Protein AF-A0A8H6ZIM1-F1 (afdb_monomer_lite)

Organism: NCBI:txid230812

Sequence (178 aa):
MMSHIFPVPPTYVTVGSGSRSRTVASHFDAAPKLFELVSERGFQILTGRGVSVSVASIGTGHPNVEFFVREVRECLSGDMLIVRLGFCGSLIDVPVGSVMVPKSSAATERNLDLTSPSTASAIPRVLAGHDTVIRAAAAHLVFASRTSQDFITPSEVAVLKEWTAKVCLSFGLSGTFP

Foldseek 3Di:
DPPPPDLLFQAEEEEAAPVLQVLLLVPADPPDDWDWDADPVGKIWIDRPPDSYIYINQHDDDVSVVCVCVVSVVVDDAEHEYEYEEADADPDPDDAQDKDKDPDDDDDDPPPPPDDPDDDDPDDDDDPDDHYYYHYIYIYGHQAYPVVRDGDDPVSVVVSSNVVSVVVSVVSVPPDDD

Structure (mmCIF, N/CA/C/O backbone):
data_AF-A0A8H6ZIM1-F1
#
_entry.id   AF-A0A8H6ZIM1-F1
#
loop_
_atom_site.group_PDB
_atom_site.id
_atom_site.type_symbol
_atom_site.label_atom_id
_atom_site.label_alt_id
_atom_site.label_comp_id
_atom_site.label_asym_id
_atom_site.label_entity_id
_atom_site.label_seq_id
_atom_site.pdbx_PDB_ins_code
_atom_site.Cartn_x
_atom_site.Cartn_y
_atom_site.Cartn_z
_atom_site.occupancy
_atom_site.B_iso_or_equiv
_atom_site.auth_seq_id
_atom_site.auth_comp_id
_atom_site.auth_asym_id
_atom_site.auth_atom_id
_atom_site.pdbx_PDB_model_num
ATOM 1 N N . MET A 1 1 ? -9.416 5.850 32.219 1.00 30.45 1 MET A N 1
ATOM 2 C CA . MET A 1 1 ? -10.634 6.428 31.606 1.00 30.45 1 MET A CA 1
ATOM 3 C C . MET A 1 1 ? -10.259 7.076 30.268 1.00 30.45 1 MET A C 1
ATOM 5 O O . MET A 1 1 ? -10.218 8.290 30.174 1.00 30.45 1 MET A O 1
ATOM 9 N N . MET A 1 2 ? -9.886 6.269 29.263 1.00 29.53 2 MET A N 1
ATOM 10 C CA . MET A 1 2 ? -9.364 6.722 27.952 1.00 29.53 2 MET A CA 1
ATOM 11 C C . MET A 1 2 ? -9.565 5.628 26.873 1.00 29.53 2 MET A C 1
ATOM 13 O O . MET A 1 2 ? -8.696 5.359 26.061 1.00 29.53 2 MET A O 1
ATOM 17 N N . SER A 1 3 ? -10.705 4.931 26.883 1.00 29.39 3 SER A N 1
ATOM 18 C CA . SER A 1 3 ? -10.971 3.762 26.020 1.00 29.39 3 SER A CA 1
ATOM 19 C C . SER A 1 3 ? -11.778 4.072 24.746 1.00 29.39 3 SER A C 1
ATOM 21 O O . SER A 1 3 ? -12.371 3.171 24.165 1.00 29.39 3 SER A O 1
ATOM 23 N N . HIS A 1 4 ? -11.826 5.333 24.298 1.00 35.47 4 HIS A N 1
ATOM 24 C CA . HIS A 1 4 ? -12.602 5.745 23.112 1.00 35.47 4 HIS A CA 1
ATOM 25 C C . HIS A 1 4 ? -11.819 6.631 22.130 1.00 35.47 4 HIS A C 1
ATOM 27 O O . HIS A 1 4 ? -12.406 7.427 21.397 1.00 35.47 4 HIS A O 1
ATOM 33 N N . ILE A 1 5 ? -10.491 6.505 22.089 1.00 45.25 5 ILE A N 1
ATOM 34 C CA . ILE A 1 5 ? -9.676 7.193 21.082 1.00 45.25 5 ILE A CA 1
ATOM 35 C C . ILE A 1 5 ? -9.729 6.362 19.798 1.00 45.25 5 ILE A C 1
ATOM 37 O O . ILE A 1 5 ? -8.910 5.482 19.589 1.00 45.25 5 ILE A O 1
ATOM 41 N N . PHE A 1 6 ? -10.728 6.672 18.967 1.00 50.53 6 PHE A N 1
ATOM 42 C CA . PHE A 1 6 ? -10.913 6.214 17.585 1.00 50.53 6 PHE A CA 1
ATOM 43 C C . PHE A 1 6 ? -11.128 4.703 17.361 1.00 50.53 6 PHE A C 1
ATOM 45 O O . PHE A 1 6 ? -10.409 3.866 17.895 1.00 50.53 6 PHE A O 1
ATOM 52 N N . PRO A 1 7 ? -12.056 4.307 16.470 1.00 56.88 7 PRO A N 1
ATOM 53 C CA . PRO A 1 7 ? -12.028 2.969 15.898 1.00 56.88 7 PRO A CA 1
ATOM 54 C C . PRO A 1 7 ? -10.843 2.897 14.927 1.00 56.88 7 PRO A C 1
ATOM 56 O O . PRO A 1 7 ? -10.956 3.242 13.753 1.00 56.88 7 PRO A O 1
ATOM 59 N N . VAL A 1 8 ? -9.681 2.529 15.453 1.00 60.56 8 VAL A N 1
ATOM 60 C CA . VAL A 1 8 ? -8.452 2.273 14.706 1.00 60.56 8 VAL A CA 1
ATOM 61 C C . VAL A 1 8 ? -8.520 0.799 14.276 1.00 60.56 8 VAL A C 1
ATOM 63 O O . VAL A 1 8 ? -8.331 -0.074 15.122 1.00 60.56 8 VAL A O 1
ATOM 66 N N . PRO A 1 9 ? -8.894 0.463 13.025 1.00 70.19 9 PRO A N 1
ATOM 67 C CA . PRO A 1 9 ? -8.999 -0.936 12.630 1.00 70.19 9 PRO A CA 1
ATOM 68 C C . PRO A 1 9 ? -7.606 -1.581 12.600 1.00 70.19 9 PRO A C 1
ATOM 70 O O . PRO A 1 9 ? -6.621 -0.888 12.349 1.00 70.19 9 PRO A O 1
ATOM 73 N N . PRO A 1 10 ? -7.496 -2.902 12.810 1.00 79.44 10 PRO A N 1
ATOM 74 C CA . PRO A 1 10 ? -6.205 -3.589 12.807 1.00 79.44 10 PRO A CA 1
ATOM 75 C C . PRO A 1 10 ? -5.592 -3.726 11.403 1.00 79.44 10 PRO A C 1
ATOM 77 O O . PRO A 1 10 ? -4.412 -4.056 11.286 1.00 79.44 10 PRO A O 1
ATOM 80 N N . THR A 1 11 ? -6.365 -3.474 10.339 1.00 88.94 11 THR A N 1
ATOM 81 C CA . THR A 1 11 ? -5.953 -3.698 8.947 1.00 88.94 11 THR A CA 1
ATOM 82 C C . THR A 1 11 ? -5.692 -2.394 8.206 1.00 88.94 11 THR A C 1
ATOM 84 O O . THR A 1 11 ? -6.571 -1.540 8.074 1.00 88.94 11 THR A O 1
ATOM 87 N N . TYR A 1 12 ? -4.493 -2.286 7.639 1.00 90.50 12 TYR A N 1
ATOM 88 C CA . TYR A 1 12 ? -4.009 -1.112 6.931 1.00 90.50 12 TYR A CA 1
ATOM 89 C C . TYR A 1 12 ? -3.562 -1.429 5.520 1.00 90.50 12 TYR A C 1
ATOM 91 O O . TYR A 1 12 ? -2.716 -2.288 5.294 1.00 90.50 12 TYR A O 1
ATOM 99 N N . VAL A 1 13 ? -4.027 -0.625 4.576 1.00 92.00 13 VAL A N 1
ATOM 100 C CA . VAL A 1 13 ? -3.466 -0.526 3.234 1.00 92.00 13 VAL A CA 1
ATOM 101 C C . VAL A 1 13 ? -2.554 0.698 3.195 1.00 92.00 13 VAL A C 1
ATOM 103 O O . VAL A 1 13 ? -3.020 1.822 3.332 1.00 92.00 13 VAL A O 1
ATOM 106 N N . THR A 1 14 ? -1.245 0.525 3.018 1.00 93.88 14 THR A N 1
ATOM 107 C CA . THR A 1 14 ? -0.297 1.652 2.995 1.00 93.88 14 THR A CA 1
ATOM 108 C C . THR A 1 14 ? 0.080 2.050 1.572 1.00 93.88 14 THR A C 1
ATOM 110 O O . THR A 1 14 ? 0.480 1.230 0.741 1.00 93.88 14 THR A O 1
ATOM 113 N N . VAL A 1 15 ? 0.001 3.344 1.278 1.00 94.00 15 VAL A N 1
ATOM 114 C CA . VAL A 1 15 ? 0.347 3.957 -0.010 1.00 94.00 15 VAL A CA 1
ATOM 115 C C . VAL A 1 15 ? 1.358 5.079 0.195 1.00 94.00 15 VAL A C 1
ATOM 117 O O . VAL A 1 15 ? 1.510 5.609 1.288 1.00 94.00 15 VAL A O 1
ATOM 120 N N . GLY A 1 16 ? 2.069 5.466 -0.862 1.00 91.75 16 GLY A N 1
ATOM 121 C CA . GLY A 1 16 ? 3.093 6.509 -0.735 1.00 91.75 16 GLY A CA 1
ATOM 122 C C . GLY A 1 16 ? 2.611 7.944 -0.970 1.00 91.75 16 GLY A C 1
ATOM 123 O O . GLY A 1 16 ? 3.435 8.842 -0.922 1.00 91.75 16 GLY A O 1
ATOM 124 N N . SER A 1 17 ? 1.342 8.188 -1.321 1.00 90.38 17 SER A N 1
ATOM 125 C CA . SER A 1 17 ? 0.845 9.555 -1.567 1.00 90.38 17 SER A CA 1
ATOM 126 C C . SER A 1 17 ? -0.633 9.725 -1.219 1.00 90.38 17 SER A C 1
ATOM 128 O O . SER A 1 17 ? -1.426 8.806 -1.430 1.00 90.38 17 SER A O 1
ATOM 130 N N . GLY A 1 18 ? -1.007 10.938 -0.795 1.00 90.00 18 GLY A N 1
ATOM 131 C CA . GLY A 1 18 ? -2.382 11.288 -0.416 1.00 90.00 18 GLY A CA 1
ATOM 132 C C . GLY A 1 18 ? -3.402 11.172 -1.559 1.00 90.00 18 GLY A C 1
ATOM 133 O O . GLY A 1 18 ? -4.566 10.843 -1.365 1.00 90.00 18 GLY A O 1
ATOM 134 N N . SER A 1 19 ? -2.976 11.392 -2.805 1.00 89.31 19 SER A N 1
ATOM 135 C CA . SER A 1 19 ? -3.833 11.163 -3.977 1.00 89.31 19 SER A CA 1
ATOM 136 C C . SER A 1 19 ? -4.186 9.684 -4.161 1.00 89.31 19 SER A C 1
ATOM 138 O O . SER A 1 19 ? -5.318 9.347 -4.508 1.00 89.31 19 SER A O 1
ATOM 140 N N . ARG A 1 20 ? -3.233 8.783 -3.881 1.00 87.94 20 ARG A N 1
ATOM 141 C CA . ARG A 1 20 ? -3.457 7.337 -3.959 1.00 87.94 20 ARG A CA 1
ATOM 142 C C . ARG A 1 20 ? -4.328 6.841 -2.819 1.00 87.94 20 ARG A C 1
ATOM 144 O O . ARG A 1 20 ? -5.174 5.995 -3.073 1.00 87.94 20 ARG A O 1
ATOM 151 N N . SER A 1 21 ? -4.162 7.362 -1.603 1.00 90.62 21 SER A N 1
ATOM 152 C CA . SER A 1 21 ? -5.023 6.968 -0.479 1.00 90.62 21 SER A CA 1
ATOM 153 C C . SER A 1 21 ? -6.468 7.344 -0.768 1.00 90.62 21 SER A C 1
ATOM 155 O O . SER A 1 21 ? -7.342 6.509 -0.582 1.00 90.62 21 SER A O 1
ATOM 157 N N . ARG A 1 22 ? -6.723 8.535 -1.328 1.00 90.62 22 ARG A N 1
ATOM 158 C CA . ARG A 1 22 ? -8.073 8.929 -1.767 1.00 90.62 22 ARG A CA 1
ATOM 159 C C . ARG A 1 22 ? -8.634 8.043 -2.881 1.00 90.62 22 ARG A C 1
ATOM 161 O O . ARG A 1 22 ? -9.808 7.711 -2.830 1.00 90.62 22 ARG A O 1
ATOM 168 N N . THR A 1 23 ? -7.805 7.634 -3.845 1.00 88.19 23 THR A N 1
ATOM 169 C CA . THR A 1 23 ? -8.226 6.710 -4.922 1.00 88.19 23 THR A CA 1
ATOM 170 C C . THR A 1 23 ? -8.596 5.332 -4.370 1.00 88.19 23 THR A C 1
ATOM 172 O O . THR A 1 23 ? -9.534 4.706 -4.833 1.00 88.19 23 THR A O 1
ATOM 175 N N . VAL A 1 24 ? -7.875 4.838 -3.362 1.00 87.25 24 VAL A N 1
ATOM 176 C CA . VAL A 1 24 ? -8.244 3.579 -2.696 1.00 87.25 24 VAL A CA 1
ATOM 177 C C . VAL A 1 24 ? -9.514 3.771 -1.864 1.00 87.25 24 VAL A C 1
ATOM 179 O O . VAL A 1 24 ? -10.411 2.942 -1.924 1.00 87.25 24 VAL A O 1
ATOM 182 N N . ALA A 1 25 ? -9.621 4.879 -1.128 1.00 88.25 25 ALA A N 1
ATOM 183 C CA . ALA A 1 25 ? 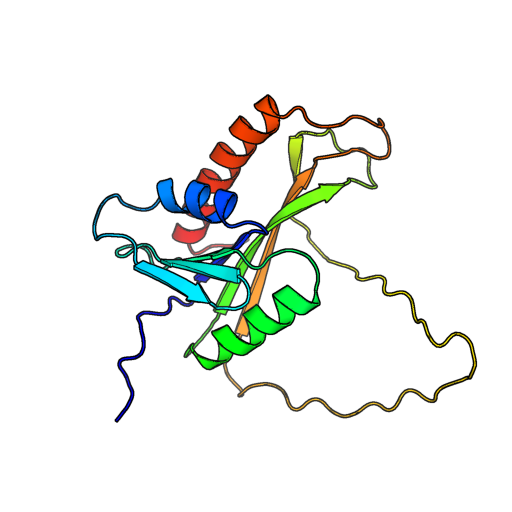-10.774 5.163 -0.279 1.00 88.25 25 ALA A CA 1
ATOM 184 C C . ALA A 1 25 ? -12.075 5.394 -1.066 1.00 88.25 25 ALA A C 1
ATOM 186 O O . ALA A 1 25 ? -13.144 5.180 -0.507 1.00 88.25 25 ALA A O 1
ATOM 187 N N . SER A 1 26 ? -12.020 5.785 -2.348 1.00 87.81 26 SER A N 1
AT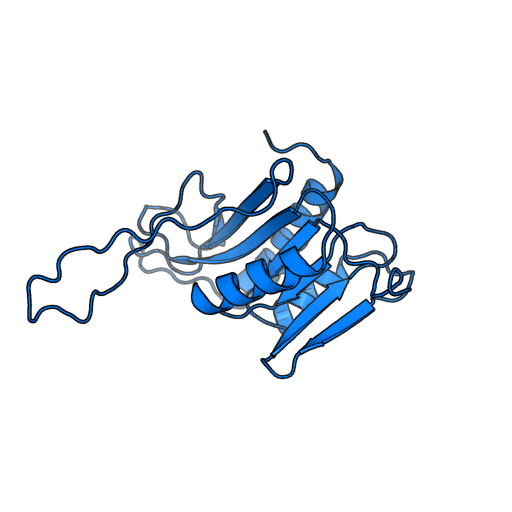OM 188 C CA . SER A 1 26 ? -13.223 5.885 -3.191 1.00 87.81 26 SER A CA 1
ATOM 189 C C . SER A 1 26 ? -13.874 4.532 -3.492 1.00 87.81 26 SER A C 1
ATOM 191 O O . SER A 1 26 ? -14.995 4.509 -3.986 1.00 87.81 26 SER A O 1
ATOM 193 N N . HIS A 1 27 ? -13.182 3.426 -3.200 1.00 85.50 27 HIS A N 1
ATOM 194 C CA . HIS A 1 27 ? -13.712 2.061 -3.294 1.00 85.50 27 HIS A CA 1
ATOM 195 C C . HIS A 1 27 ? -14.286 1.540 -1.974 1.00 85.50 27 HIS A C 1
ATOM 197 O O . HIS A 1 27 ? -14.759 0.408 -1.931 1.00 85.50 27 HIS A O 1
ATOM 203 N N . PHE A 1 28 ? -14.225 2.319 -0.891 1.00 85.56 28 PHE A N 1
ATOM 204 C CA . PHE A 1 28 ? -14.943 1.982 0.337 1.00 85.56 28 PHE A CA 1
ATOM 205 C C . PHE A 1 28 ? -16.447 2.213 0.161 1.00 85.56 28 PHE A C 1
ATOM 207 O O . PHE A 1 28 ? -16.874 2.951 -0.728 1.00 85.56 28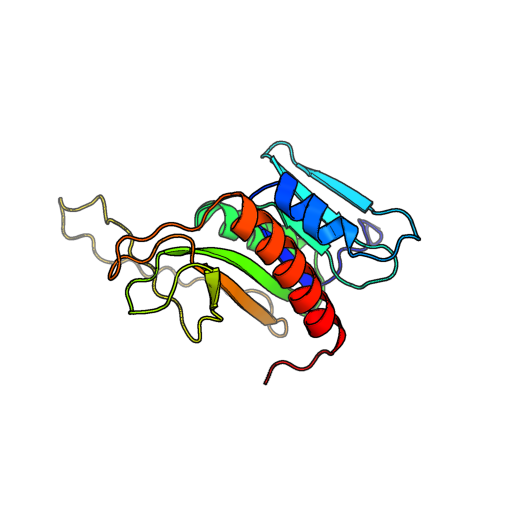 PHE A O 1
ATOM 214 N N . ASP A 1 29 ? -17.246 1.609 1.041 1.00 80.94 29 ASP A N 1
ATOM 215 C CA . ASP A 1 29 ? -18.692 1.812 1.055 1.00 80.94 29 ASP A CA 1
ATOM 216 C C . ASP A 1 29 ? -19.040 3.307 1.133 1.00 80.94 29 ASP A C 1
ATOM 218 O O . ASP A 1 29 ? -18.454 4.071 1.905 1.00 80.94 29 ASP A O 1
ATOM 222 N N . ALA A 1 30 ? -20.025 3.731 0.335 1.00 76.38 30 ALA A N 1
ATOM 223 C CA . ALA A 1 30 ? -20.436 5.134 0.244 1.00 76.38 30 ALA A CA 1
ATOM 224 C C . ALA A 1 30 ? -20.984 5.689 1.574 1.00 76.38 30 ALA A C 1
ATOM 226 O O . ALA A 1 30 ? -20.970 6.901 1.809 1.00 76.38 30 ALA A O 1
ATOM 227 N N . ALA A 1 31 ? -21.469 4.806 2.445 1.00 75.19 31 ALA A N 1
ATOM 228 C CA . ALA A 1 31 ? -21.925 5.130 3.781 1.00 75.19 31 ALA A CA 1
ATOM 229 C C . ALA A 1 31 ? -21.552 4.004 4.755 1.00 75.19 31 ALA A C 1
ATOM 231 O O . ALA A 1 31 ? -21.643 2.837 4.375 1.00 75.19 31 ALA A O 1
ATOM 232 N N . PRO A 1 32 ? -21.286 4.324 6.035 1.00 77.56 32 PRO A N 1
ATOM 233 C CA . PRO A 1 32 ? -21.162 5.664 6.624 1.00 77.56 32 PRO A CA 1
ATOM 234 C C . PRO A 1 32 ? -19.962 6.505 6.147 1.00 77.56 32 PRO A C 1
ATOM 236 O O . PRO A 1 32 ? -18.971 5.995 5.638 1.00 77.56 32 PRO A O 1
ATOM 239 N N . LYS A 1 33 ? -20.061 7.833 6.344 1.00 81.94 33 LYS A N 1
ATOM 240 C CA . LYS A 1 33 ? -19.052 8.818 5.910 1.00 81.94 33 LYS A CA 1
ATOM 241 C C . LYS A 1 33 ? -17.646 8.422 6.370 1.00 81.94 33 LYS A C 1
ATOM 243 O O . LYS A 1 33 ? -17.428 8.176 7.558 1.00 81.94 33 LYS A O 1
ATOM 248 N N . LEU A 1 34 ? -16.707 8.451 5.426 1.00 86.88 34 LEU A N 1
ATOM 249 C CA . LEU A 1 34 ? -15.283 8.219 5.643 1.00 86.88 34 LEU A CA 1
ATOM 250 C C . LEU A 1 34 ? -14.756 9.034 6.827 1.00 86.88 34 LEU A C 1
ATOM 252 O O . LEU A 1 34 ? -15.018 10.234 6.949 1.00 86.88 34 LEU A O 1
ATOM 256 N N . PHE A 1 35 ? -13.990 8.376 7.686 1.00 88.81 35 PHE A N 1
ATOM 257 C CA . PHE A 1 35 ? -13.231 9.048 8.722 1.00 88.81 35 PHE A CA 1
ATOM 258 C C . PHE A 1 35 ? -11.836 9.411 8.179 1.00 88.81 35 PHE A C 1
ATOM 260 O O . PHE A 1 35 ? -11.158 8.549 7.627 1.00 88.81 35 PHE A O 1
ATOM 267 N N . GLU A 1 36 ? -11.408 10.668 8.319 1.00 91.19 36 GLU A N 1
ATOM 268 C CA . GLU A 1 36 ? -10.117 11.169 7.825 1.00 91.19 36 GLU A CA 1
ATOM 269 C C . GLU A 1 36 ? -9.299 11.764 8.976 1.00 91.19 36 GLU A C 1
ATOM 271 O O . GLU A 1 36 ? -9.789 12.603 9.732 1.00 91.19 36 GLU A O 1
ATOM 276 N N . LEU A 1 37 ? -8.040 11.337 9.083 1.00 91.12 37 LEU A N 1
ATOM 277 C CA . LEU A 1 37 ? -7.036 11.876 9.995 1.00 91.12 37 LEU A CA 1
ATOM 278 C C . LEU A 1 37 ? -5.805 12.290 9.194 1.00 91.12 37 LEU A C 1
ATOM 280 O O . LEU A 1 37 ? -5.257 11.489 8.439 1.00 91.12 37 LEU A O 1
ATOM 284 N N . VAL A 1 38 ? -5.346 13.523 9.383 1.00 92.75 38 VAL A N 1
ATOM 285 C CA . VAL A 1 38 ? -4.124 14.045 8.762 1.00 92.75 38 VAL A CA 1
ATOM 286 C C . VAL A 1 38 ? -3.185 14.508 9.868 1.00 92.75 38 VAL A C 1
ATOM 288 O O . VAL A 1 38 ? -3.581 15.281 10.734 1.00 92.75 38 VAL A O 1
ATOM 291 N N . SER A 1 39 ? -1.949 14.016 9.848 1.00 91.00 39 SER A N 1
ATOM 292 C CA . SER A 1 39 ? -0.886 14.459 10.753 1.00 91.00 39 SER A CA 1
ATOM 293 C C . SER A 1 39 ? -0.173 15.696 10.205 1.00 91.00 39 SER A C 1
ATOM 295 O O . SER A 1 39 ? -0.101 15.891 8.990 1.00 91.00 39 SER A O 1
ATOM 297 N N . GLU A 1 40 ? 0.486 16.450 11.081 1.00 89.94 40 GLU A N 1
ATOM 298 C CA . GLU A 1 40 ? 1.361 17.567 10.692 1.00 89.94 40 GLU A CA 1
ATOM 299 C C . GLU A 1 40 ? 2.552 17.125 9.825 1.00 89.94 40 GLU A C 1
ATOM 301 O O . GLU A 1 40 ? 3.046 17.886 8.999 1.00 89.94 40 GLU A O 1
ATOM 306 N N . ARG A 1 41 ? 2.980 15.861 9.952 1.00 87.88 41 ARG A N 1
ATOM 307 C CA . ARG A 1 41 ? 4.069 15.266 9.157 1.00 87.88 41 ARG A CA 1
ATOM 308 C C . ARG A 1 41 ? 3.626 14.786 7.770 1.00 87.88 41 ARG A C 1
ATOM 310 O O . ARG A 1 41 ? 4.398 14.140 7.069 1.00 87.88 41 ARG A O 1
ATOM 317 N N . GLY A 1 42 ? 2.385 15.061 7.367 1.00 88.12 42 GLY A N 1
ATOM 318 C CA . GLY A 1 42 ? 1.864 14.703 6.046 1.00 88.12 42 GLY A CA 1
ATOM 319 C C . GLY A 1 42 ? 1.389 13.252 5.906 1.00 88.12 42 GLY A C 1
ATOM 320 O O . GLY A 1 42 ? 0.966 12.858 4.816 1.00 88.12 42 GLY A O 1
ATOM 321 N N . PHE A 1 43 ? 1.399 12.459 6.985 1.00 92.50 43 PHE A N 1
ATOM 322 C CA . PHE A 1 43 ? 0.670 11.188 7.021 1.00 92.50 43 PHE A CA 1
ATOM 323 C C . PHE A 1 43 ? -0.832 11.453 6.967 1.00 92.50 43 PHE A C 1
ATOM 325 O O . PHE A 1 43 ? -1.327 12.364 7.631 1.00 92.50 43 PHE A O 1
ATOM 332 N N . GLN A 1 44 ? -1.554 10.634 6.213 1.00 94.12 44 GLN A N 1
ATOM 333 C CA . GLN A 1 44 ? -3.009 10.700 6.115 1.00 94.12 44 GLN A CA 1
ATOM 334 C C . GLN A 1 44 ? -3.585 9.298 6.255 1.00 94.12 44 GLN A C 1
ATOM 336 O O . GLN A 1 44 ? -3.165 8.403 5.530 1.00 94.12 44 GLN A O 1
ATOM 341 N N . ILE A 1 45 ? -4.573 9.123 7.124 1.00 92.94 45 ILE A N 1
ATOM 342 C CA . ILE A 1 45 ? -5.309 7.876 7.314 1.00 92.94 45 ILE A CA 1
ATOM 343 C C . ILE A 1 45 ? -6.773 8.126 6.966 1.00 92.94 45 ILE A C 1
ATOM 345 O O . ILE A 1 45 ? -7.398 9.047 7.487 1.00 92.94 45 ILE A O 1
ATOM 349 N N . LEU A 1 46 ? -7.307 7.299 6.075 1.00 91.38 46 LEU A N 1
ATOM 350 C CA . LEU A 1 46 ? -8.706 7.289 5.678 1.00 91.38 46 LEU A CA 1
ATOM 351 C C . LEU A 1 46 ? -9.305 5.945 6.091 1.00 91.38 46 LEU A C 1
ATOM 353 O O . LEU A 1 46 ? -8.830 4.899 5.652 1.00 91.38 46 LEU A O 1
ATOM 357 N N . THR A 1 47 ? -10.338 5.961 6.922 1.00 88.31 47 THR A N 1
ATOM 358 C CA . THR A 1 47 ? -10.973 4.756 7.469 1.00 88.31 47 THR A CA 1
ATOM 359 C C . THR A 1 47 ? -12.406 4.664 6.975 1.00 88.31 47 THR A C 1
ATOM 361 O O . THR A 1 47 ? -13.218 5.556 7.249 1.00 88.31 47 THR A O 1
ATOM 364 N N . GLY A 1 48 ? -12.722 3.582 6.260 1.00 78.94 48 GLY A N 1
ATOM 365 C CA . GLY A 1 48 ? -14.096 3.258 5.891 1.00 78.94 48 GLY A CA 1
ATOM 366 C C . GLY A 1 48 ? -14.893 2.940 7.150 1.00 78.94 48 GLY A C 1
ATOM 367 O O . GLY A 1 48 ? -14.485 2.110 7.956 1.00 78.94 48 GLY A O 1
ATOM 368 N N . ARG A 1 49 ? -16.026 3.608 7.366 1.00 65.12 49 ARG A N 1
ATOM 369 C CA . ARG A 1 49 ? -16.935 3.215 8.444 1.00 65.12 49 ARG A CA 1
ATOM 370 C C . ARG A 1 49 ? -17.840 2.132 7.852 1.00 65.12 49 ARG A C 1
ATOM 372 O O . ARG A 1 49 ? -18.613 2.444 6.967 1.00 65.12 49 ARG A O 1
ATOM 379 N N . GLY A 1 50 ? -17.686 0.876 8.271 1.00 58.47 50 GLY A N 1
ATOM 380 C CA . GLY A 1 50 ? -18.388 -0.287 7.691 1.00 58.47 50 GLY A CA 1
ATOM 381 C C . GLY A 1 50 ? -17.445 -1.429 7.299 1.00 58.47 50 GLY A C 1
ATOM 382 O O . GLY A 1 50 ? -17.793 -2.595 7.451 1.00 58.47 50 GLY A O 1
ATOM 383 N N . VAL A 1 51 ? -16.206 -1.089 6.933 1.00 60.94 51 VAL A N 1
ATOM 384 C CA . VAL A 1 51 ? -15.124 -2.033 6.632 1.00 60.94 51 VAL A CA 1
ATOM 385 C C . VAL A 1 51 ? -14.024 -1.874 7.679 1.00 60.94 51 VAL A C 1
ATOM 387 O O . VAL A 1 51 ? -13.599 -0.760 7.971 1.00 60.94 51 VAL A O 1
ATOM 390 N N . SER A 1 52 ? -13.519 -2.974 8.239 1.00 75.69 52 SER A N 1
ATOM 391 C CA . SER A 1 52 ? -12.406 -2.973 9.206 1.00 75.69 52 SER A CA 1
ATOM 392 C C . SER A 1 52 ? -11.044 -2.697 8.545 1.00 75.69 52 SER A C 1
ATOM 394 O O . SER A 1 52 ? -10.063 -3.364 8.862 1.00 75.69 52 SER A O 1
ATOM 396 N N . VAL A 1 53 ? -10.979 -1.753 7.600 1.00 84.62 53 VAL A N 1
ATOM 397 C CA . VAL A 1 53 ? -9.780 -1.417 6.820 1.00 84.62 53 VAL A CA 1
ATOM 398 C C . VAL A 1 53 ? -9.591 0.098 6.763 1.00 84.62 53 VAL A C 1
ATOM 400 O O . VAL A 1 53 ? -10.513 0.856 6.454 1.00 84.62 53 VAL A O 1
ATOM 403 N N . SER A 1 54 ? -8.357 0.532 7.003 1.00 89.81 54 SER A N 1
ATOM 404 C CA . SER A 1 54 ? -7.899 1.902 6.775 1.00 89.81 54 SER A CA 1
ATOM 405 C C . SER A 1 54 ? -6.897 1.951 5.631 1.00 89.81 54 SER A C 1
ATOM 407 O O . SER A 1 54 ? -6.061 1.062 5.493 1.00 89.81 54 SER A O 1
ATOM 409 N N . VAL A 1 55 ? -6.908 3.021 4.837 1.00 92.12 55 VAL A N 1
ATOM 410 C CA . VAL A 1 55 ? -5.817 3.335 3.909 1.00 92.12 55 VAL A CA 1
ATOM 411 C C . VAL A 1 55 ? -4.972 4.481 4.457 1.00 92.12 55 VAL A C 1
ATOM 413 O O . VAL A 1 55 ? -5.485 5.550 4.776 1.00 92.12 55 VAL A O 1
ATOM 416 N N . ALA A 1 56 ? -3.663 4.259 4.556 1.00 93.88 56 ALA A N 1
ATOM 417 C CA . ALA A 1 56 ? -2.701 5.210 5.091 1.00 93.88 56 ALA A CA 1
ATOM 418 C C . ALA A 1 56 ? -1.717 5.670 4.007 1.00 93.88 56 ALA A C 1
ATOM 420 O O . ALA A 1 56 ? -0.962 4.872 3.451 1.00 93.88 56 ALA A O 1
ATOM 421 N N . SER A 1 57 ? -1.692 6.967 3.708 1.00 95.19 57 SER A N 1
ATOM 422 C CA . SER A 1 57 ? -0.594 7.590 2.975 1.00 95.19 57 SER A CA 1
ATOM 423 C C . SER A 1 57 ? 0.561 7.848 3.932 1.00 95.19 57 SER A C 1
ATOM 425 O O . SER A 1 57 ? 0.442 8.688 4.821 1.00 95.19 57 SER A O 1
ATOM 427 N N . ILE A 1 58 ? 1.674 7.149 3.714 1.00 94.94 58 ILE A N 1
ATOM 428 C CA . ILE A 1 58 ? 2.858 7.185 4.581 1.00 94.94 58 ILE A CA 1
ATOM 429 C C . ILE A 1 58 ? 4.089 7.788 3.895 1.00 94.94 58 ILE A C 1
ATOM 431 O O . ILE A 1 58 ? 5.142 7.879 4.498 1.00 94.94 58 ILE A O 1
ATOM 435 N N . GLY A 1 59 ? 4.009 8.174 2.622 1.00 92.38 59 GLY A N 1
ATOM 436 C CA . GLY A 1 59 ? 5.189 8.630 1.881 1.00 92.38 59 GLY A CA 1
ATOM 437 C C . GLY A 1 59 ? 6.114 7.488 1.433 1.00 92.38 59 GLY A C 1
ATOM 438 O O . GLY A 1 59 ? 5.695 6.343 1.236 1.00 92.38 59 GLY A O 1
ATOM 439 N N . THR A 1 60 ? 7.384 7.813 1.192 1.00 89.81 60 THR A N 1
ATOM 440 C CA . THR A 1 60 ? 8.401 6.886 0.663 1.00 89.81 60 THR A CA 1
ATOM 441 C C . THR A 1 60 ? 9.562 6.712 1.632 1.00 89.81 60 THR A C 1
ATOM 443 O O . THR A 1 60 ? 9.918 7.651 2.336 1.00 89.81 60 THR A O 1
ATOM 446 N N . GLY A 1 61 ? 10.195 5.539 1.609 1.00 87.75 61 GLY A N 1
ATOM 447 C CA . GLY A 1 61 ? 11.379 5.239 2.416 1.00 87.75 61 GL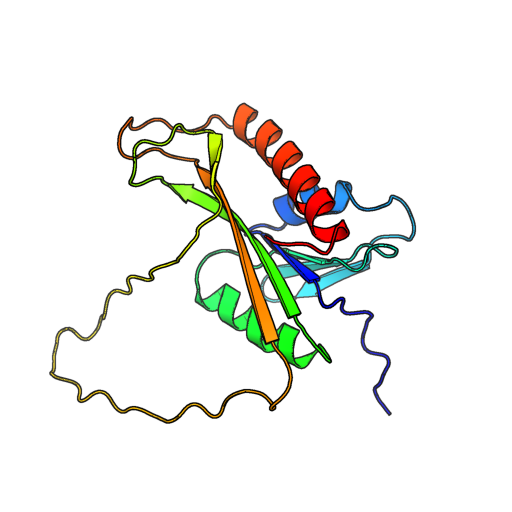Y A CA 1
ATOM 448 C C . GLY A 1 61 ? 11.059 4.505 3.717 1.00 87.75 61 GLY A C 1
ATOM 449 O O . GLY A 1 61 ? 9.986 4.670 4.298 1.00 87.75 61 GLY A O 1
ATOM 450 N N . HIS A 1 62 ? 12.011 3.689 4.167 1.00 88.12 62 HIS A N 1
ATOM 451 C CA . HIS A 1 62 ? 11.883 2.905 5.395 1.00 88.12 62 HIS A CA 1
ATOM 452 C C . HIS A 1 62 ? 11.657 3.748 6.670 1.00 88.12 62 HIS A C 1
ATOM 454 O O . HIS A 1 62 ? 10.881 3.278 7.500 1.00 88.12 62 HIS A O 1
ATOM 460 N N . PRO A 1 63 ? 12.187 4.987 6.840 1.00 90.06 63 PRO A N 1
ATOM 461 C CA . PRO A 1 63 ? 11.948 5.748 8.071 1.00 90.06 63 PRO A CA 1
ATOM 462 C C . PRO A 1 63 ? 10.472 6.116 8.249 1.00 90.06 63 PRO A C 1
ATOM 464 O O . PRO A 1 63 ? 9.929 6.057 9.347 1.00 90.06 63 PRO A O 1
ATOM 467 N N . ASN A 1 64 ? 9.785 6.432 7.150 1.00 93.25 64 ASN A N 1
ATOM 468 C CA . ASN A 1 64 ? 8.361 6.741 7.193 1.00 93.25 64 ASN A CA 1
ATOM 469 C C . ASN A 1 64 ? 7.502 5.510 7.521 1.00 93.25 64 ASN A C 1
ATOM 471 O O . ASN A 1 64 ? 6.501 5.621 8.228 1.00 93.25 64 ASN A O 1
ATOM 475 N N . VAL A 1 65 ? 7.900 4.331 7.028 1.00 91.88 65 VAL A N 1
ATOM 476 C CA . VAL A 1 65 ? 7.264 3.059 7.406 1.00 91.88 65 VAL A CA 1
ATOM 477 C C . VAL A 1 65 ? 7.484 2.786 8.893 1.00 91.88 65 VAL A C 1
ATOM 479 O O . VAL A 1 65 ? 6.555 2.360 9.569 1.00 91.88 65 VAL A O 1
ATOM 482 N N . GLU A 1 66 ? 8.678 3.067 9.418 1.00 91.56 66 GLU A N 1
ATOM 483 C CA . GLU A 1 66 ? 8.998 2.875 10.833 1.00 91.56 66 GLU A CA 1
ATOM 484 C C . GLU A 1 66 ? 8.132 3.746 11.753 1.00 91.56 66 GLU A C 1
ATOM 486 O O . GLU A 1 66 ? 7.560 3.213 12.706 1.00 91.56 66 GLU A O 1
ATOM 491 N N . PHE A 1 67 ? 7.973 5.042 11.450 1.00 92.75 67 PHE A N 1
ATOM 492 C CA . PHE A 1 67 ? 7.055 5.918 12.193 1.00 92.75 67 PHE A CA 1
ATOM 493 C C . PHE A 1 67 ? 5.634 5.368 12.183 1.00 92.75 67 PHE A C 1
ATOM 495 O O . PHE A 1 67 ? 5.025 5.204 13.237 1.00 92.75 67 PHE A O 1
ATOM 502 N N . PHE A 1 68 ? 5.135 5.016 10.997 1.00 93.00 68 PHE A N 1
ATOM 503 C CA . PHE A 1 68 ? 3.794 4.470 10.846 1.00 93.00 68 PHE A CA 1
ATOM 504 C C . PHE A 1 68 ? 3.590 3.200 11.682 1.00 93.00 68 PHE A C 1
ATOM 506 O O . PHE A 1 68 ? 2.632 3.120 12.445 1.00 93.00 68 PHE A O 1
ATOM 513 N N . VAL A 1 69 ? 4.489 2.216 11.566 1.00 91.50 69 VAL A N 1
ATOM 514 C CA . VAL A 1 69 ? 4.358 0.937 12.278 1.00 91.50 69 VAL A CA 1
ATOM 515 C C . VAL A 1 69 ? 4.379 1.155 13.786 1.00 91.50 69 VAL A C 1
ATOM 517 O O . VAL A 1 69 ? 3.517 0.622 14.475 1.00 91.50 69 VAL A O 1
ATOM 520 N N . ARG A 1 70 ? 5.332 1.940 14.304 1.00 89.50 70 ARG A N 1
ATOM 521 C CA . ARG A 1 70 ? 5.475 2.159 15.750 1.00 89.50 70 ARG A CA 1
ATOM 522 C C . ARG A 1 70 ? 4.291 2.928 16.335 1.00 89.50 70 ARG A C 1
ATOM 524 O O . ARG A 1 70 ? 3.766 2.524 17.364 1.00 89.50 70 ARG A O 1
ATOM 531 N N . GLU A 1 71 ? 3.855 3.999 15.678 1.00 90.44 71 GLU A N 1
ATOM 532 C CA . GLU A 1 71 ? 2.776 4.851 16.192 1.00 90.44 71 GLU A CA 1
ATOM 533 C C . GLU A 1 71 ? 1.417 4.160 16.110 1.00 90.44 71 GLU A C 1
ATOM 535 O O . GLU A 1 71 ? 0.644 4.199 17.062 1.00 90.44 71 GLU A O 1
ATOM 540 N N . VAL A 1 72 ? 1.135 3.463 15.008 1.00 88.81 72 VAL A N 1
ATOM 541 C CA . VAL A 1 72 ? -0.136 2.748 14.867 1.00 88.81 72 VAL A CA 1
ATOM 542 C C . VAL A 1 72 ? -0.187 1.521 15.772 1.00 88.81 72 VAL A C 1
ATOM 544 O O . VAL A 1 72 ? -1.232 1.254 16.360 1.00 88.81 72 VAL A O 1
ATOM 547 N N . ARG A 1 73 ? 0.927 0.795 15.940 1.00 84.94 73 ARG A N 1
ATOM 548 C CA . ARG A 1 73 ? 1.008 -0.333 16.882 1.00 84.94 73 ARG A CA 1
ATOM 549 C C . ARG A 1 73 ? 0.652 0.092 18.304 1.00 84.94 73 ARG A C 1
ATOM 551 O O . ARG A 1 73 ? -0.022 -0.676 18.987 1.00 84.94 73 ARG A O 1
ATOM 558 N N . GLU A 1 74 ? 1.059 1.287 18.722 1.00 86.94 74 GLU A N 1
ATOM 559 C CA . GLU A 1 74 ? 0.747 1.830 20.051 1.00 86.94 74 GLU A CA 1
ATOM 560 C C . GLU A 1 74 ? -0.749 2.137 20.225 1.00 86.94 74 GLU A C 1
ATOM 562 O O . GLU A 1 74 ? -1.298 2.021 21.316 1.00 86.94 74 GLU A O 1
ATOM 567 N N . CYS A 1 75 ? -1.446 2.484 19.140 1.00 82.44 75 CYS A N 1
ATOM 568 C CA . CYS A 1 75 ? -2.886 2.751 19.161 1.00 82.44 75 CYS A CA 1
ATOM 569 C C . CYS A 1 75 ? -3.760 1.490 19.035 1.00 82.44 75 CYS A C 1
ATOM 571 O O . CYS A 1 75 ? -4.984 1.590 19.125 1.00 82.44 75 CYS A O 1
ATOM 573 N N . LEU A 1 76 ? -3.168 0.318 18.792 1.00 79.44 76 LEU A N 1
ATOM 574 C CA . LEU A 1 76 ? -3.890 -0.924 18.523 1.00 79.44 76 LEU A CA 1
ATOM 575 C C . LEU A 1 76 ? -3.779 -1.923 19.670 1.00 79.44 76 LEU A C 1
ATOM 577 O O . LEU A 1 76 ? -2.703 -2.180 20.206 1.00 79.44 76 LEU A O 1
ATOM 581 N N . SER A 1 77 ? -4.888 -2.603 19.948 1.00 77.31 77 SER A N 1
ATOM 582 C CA . SER A 1 77 ? -4.915 -3.839 20.737 1.00 77.31 77 SER A CA 1
ATOM 583 C C . SER A 1 77 ? -5.116 -5.039 19.806 1.00 77.31 77 SER A C 1
ATOM 585 O O . SER A 1 77 ? -5.956 -4.977 18.912 1.00 77.31 77 SER A O 1
ATOM 587 N N . GLY A 1 78 ? -4.364 -6.127 20.010 1.00 80.19 78 GLY A N 1
ATOM 588 C CA . GLY A 1 78 ? -4.438 -7.337 19.172 1.00 80.19 78 GLY A CA 1
ATOM 589 C C . GLY A 1 78 ? -3.520 -7.310 17.946 1.00 80.19 78 GLY A C 1
ATOM 590 O O . GLY A 1 78 ? -2.557 -6.544 17.913 1.00 80.19 78 GLY A O 1
ATOM 591 N N . ASP A 1 79 ? -3.784 -8.168 16.964 1.00 83.62 79 ASP A N 1
ATOM 592 C CA . ASP A 1 79 ? -2.975 -8.299 15.746 1.00 83.62 79 ASP A CA 1
ATOM 593 C C . ASP A 1 79 ? -3.076 -7.076 14.828 1.00 83.62 79 ASP A C 1
ATOM 595 O O . ASP A 1 79 ? -4.075 -6.359 14.815 1.00 83.62 79 ASP A O 1
ATOM 599 N N . MET A 1 80 ? -2.031 -6.851 14.031 1.00 85.38 80 MET A N 1
ATOM 600 C CA . MET A 1 80 ? -1.971 -5.773 13.044 1.00 85.38 80 MET A CA 1
ATOM 601 C C . MET A 1 80 ? -1.641 -6.348 11.668 1.00 85.38 80 MET A C 1
ATOM 603 O O . MET A 1 80 ? -0.647 -7.055 11.516 1.00 85.38 80 MET A O 1
ATOM 607 N N . LEU A 1 81 ? -2.440 -6.015 10.655 1.00 88.31 81 LEU A N 1
ATOM 608 C CA . LEU A 1 81 ? -2.199 -6.384 9.261 1.00 88.31 81 LEU A CA 1
ATOM 609 C C . LEU A 1 81 ? -1.854 -5.140 8.442 1.00 88.31 81 LEU A C 1
ATOM 611 O O . LEU A 1 81 ? -2.603 -4.168 8.427 1.00 88.31 81 LEU A O 1
ATOM 615 N N . ILE A 1 82 ? -0.736 -5.181 7.723 1.00 91.06 82 ILE A N 1
ATOM 616 C CA . ILE A 1 82 ? -0.274 -4.100 6.852 1.00 91.06 82 ILE A CA 1
ATOM 617 C C . ILE A 1 82 ? -0.073 -4.646 5.442 1.00 91.06 82 ILE A C 1
ATOM 619 O O . ILE A 1 82 ? 0.731 -5.547 5.229 1.00 91.06 82 ILE A O 1
ATOM 623 N N . VAL A 1 83 ? -0.746 -4.056 4.458 1.00 91.56 83 VAL A N 1
ATOM 624 C CA . VAL A 1 83 ? -0.571 -4.357 3.034 1.00 91.56 83 VAL A CA 1
ATOM 625 C C . VAL A 1 83 ? -0.043 -3.114 2.321 1.00 91.56 83 VAL A C 1
ATOM 627 O O . VAL A 1 83 ? -0.739 -2.109 2.198 1.00 91.56 83 VAL A O 1
ATOM 630 N N . ARG A 1 84 ? 1.203 -3.147 1.842 1.00 92.19 84 ARG A N 1
ATOM 631 C CA . ARG A 1 84 ? 1.831 -2.026 1.127 1.00 92.19 84 ARG A CA 1
ATOM 632 C C . ARG A 1 84 ? 1.498 -2.058 -0.364 1.00 92.19 84 ARG A C 1
ATOM 634 O O . ARG A 1 84 ? 1.972 -2.934 -1.075 1.00 92.19 84 ARG A O 1
ATOM 641 N N . LEU A 1 85 ? 0.772 -1.054 -0.864 1.00 91.50 85 LEU A N 1
ATOM 642 C CA . LEU A 1 85 ? 0.488 -0.866 -2.297 1.00 91.50 85 LEU A CA 1
ATOM 643 C C . LEU A 1 85 ? 1.434 0.152 -2.925 1.00 91.50 85 LEU A C 1
ATOM 645 O O . LEU A 1 85 ? 1.224 1.375 -2.901 1.00 91.50 85 LEU A O 1
ATOM 649 N N . GLY A 1 86 ? 2.557 -0.360 -3.406 1.00 89.94 86 GLY A N 1
ATOM 650 C CA . GLY A 1 86 ? 3.691 0.422 -3.879 1.00 89.94 86 GLY A CA 1
ATOM 651 C C . GLY A 1 86 ? 3.867 0.402 -5.391 1.00 89.94 86 GLY A C 1
ATOM 652 O O . GLY A 1 86 ? 3.155 -0.271 -6.129 1.00 89.94 86 GLY A O 1
ATOM 653 N N . PHE A 1 87 ? 4.866 1.158 -5.830 1.00 88.81 87 PHE A N 1
ATOM 654 C CA . PHE A 1 87 ? 5.424 1.055 -7.172 1.00 88.81 87 PHE A CA 1
ATOM 655 C C . PHE A 1 87 ? 6.872 0.615 -7.033 1.00 88.81 87 PHE A C 1
ATOM 657 O O . PHE A 1 87 ? 7.533 1.010 -6.069 1.00 88.81 87 PHE A O 1
ATOM 664 N N . CYS A 1 88 ? 7.357 -0.182 -7.974 1.00 89.75 88 CYS A N 1
ATOM 665 C CA . CYS A 1 88 ? 8.747 -0.613 -8.003 1.00 89.75 88 CYS A CA 1
ATOM 666 C C . CYS A 1 88 ? 9.316 -0.558 -9.423 1.00 89.75 88 CYS A C 1
ATOM 668 O O . CYS A 1 88 ? 8.583 -0.496 -10.410 1.00 89.75 88 CYS A O 1
ATOM 670 N N . GLY A 1 89 ? 10.644 -0.574 -9.512 1.00 89.81 89 GLY A N 1
ATOM 671 C CA . GLY A 1 89 ? 11.327 -1.009 -10.724 1.00 89.81 89 GLY A CA 1
ATOM 672 C C . GLY A 1 89 ? 11.576 -2.514 -10.656 1.00 89.81 89 GLY A C 1
ATOM 673 O O . GLY A 1 89 ? 11.793 -3.045 -9.564 1.00 89.81 89 GLY A O 1
ATOM 674 N N . SER A 1 90 ? 11.566 -3.191 -11.801 1.00 88.38 90 SER A N 1
ATOM 675 C CA . SER A 1 90 ? 11.954 -4.599 -11.877 1.00 88.38 90 SER A CA 1
ATOM 676 C C . SER A 1 90 ? 13.448 -4.746 -12.168 1.00 88.38 90 SER A C 1
ATOM 67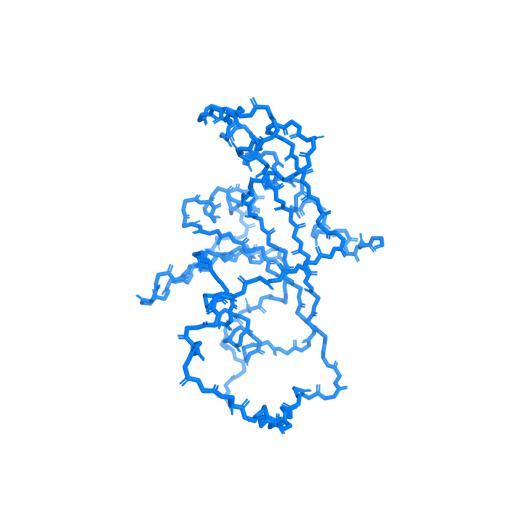8 O O . SER A 1 90 ? 13.996 -4.038 -13.015 1.00 88.38 90 SER A O 1
ATOM 680 N N . LEU A 1 91 ? 14.097 -5.673 -11.458 1.00 85.81 91 LEU A N 1
ATOM 681 C CA . LEU A 1 91 ? 15.469 -6.139 -11.723 1.00 85.81 91 LEU A CA 1
ATOM 682 C C . LEU A 1 91 ? 15.502 -7.466 -12.495 1.00 85.81 91 LEU A C 1
ATOM 684 O O . LEU A 1 91 ? 16.571 -7.936 -12.867 1.00 85.81 91 LEU A O 1
ATOM 688 N N . ILE A 1 92 ? 14.334 -8.072 -12.691 1.00 84.44 92 ILE A N 1
ATOM 689 C CA . ILE A 1 92 ? 14.129 -9.293 -13.464 1.00 84.44 92 ILE A CA 1
ATOM 690 C C . ILE A 1 92 ? 13.278 -8.967 -14.689 1.00 84.44 92 ILE A C 1
ATOM 692 O O . ILE A 1 92 ? 12.658 -7.900 -14.750 1.00 84.44 92 ILE A O 1
ATOM 696 N N . ASP A 1 93 ? 13.240 -9.875 -15.658 1.00 85.12 93 ASP A N 1
ATOM 697 C CA . ASP A 1 93 ? 12.467 -9.683 -16.882 1.00 85.12 93 ASP A CA 1
ATOM 698 C C . ASP A 1 93 ? 10.961 -9.834 -16.620 1.00 85.12 93 ASP A C 1
ATOM 700 O O . ASP A 1 93 ? 10.379 -10.912 -16.718 1.00 85.12 93 ASP A O 1
ATOM 704 N N . VAL A 1 94 ? 10.353 -8.737 -16.171 1.00 87.25 94 VAL A N 1
ATOM 705 C CA . VAL A 1 94 ? 8.923 -8.610 -15.898 1.00 87.25 94 VAL A CA 1
ATOM 706 C C . VAL A 1 94 ? 8.431 -7.345 -16.601 1.00 87.25 94 VAL A C 1
ATOM 708 O O . VAL A 1 94 ? 9.003 -6.273 -16.365 1.00 87.25 94 VAL A O 1
ATOM 711 N N . PRO A 1 95 ? 7.374 -7.435 -17.430 1.00 87.31 95 PRO A N 1
ATOM 712 C CA . PRO A 1 95 ? 6.848 -6.289 -18.160 1.00 87.31 95 PRO A CA 1
ATOM 713 C C . PRO A 1 95 ? 6.408 -5.149 -17.240 1.00 87.31 95 PRO A C 1
ATOM 715 O O . PRO A 1 95 ? 5.872 -5.378 -16.146 1.00 87.31 95 PRO A O 1
ATOM 718 N N . VAL A 1 96 ? 6.566 -3.912 -17.714 1.00 89.88 96 VAL A N 1
ATOM 719 C CA . VAL A 1 96 ? 5.927 -2.752 -17.080 1.00 89.88 96 VAL A CA 1
ATOM 720 C C . VAL A 1 96 ? 4.412 -2.946 -17.027 1.00 89.88 96 VAL A C 1
ATOM 722 O O . VAL A 1 96 ? 3.820 -3.596 -17.883 1.00 89.88 96 VAL A O 1
ATOM 725 N N . GLY A 1 97 ? 3.782 -2.432 -15.974 1.00 86.50 97 GLY A N 1
ATOM 726 C CA . GLY A 1 97 ? 2.356 -2.644 -15.729 1.00 86.50 97 GLY A CA 1
ATOM 727 C C . GLY A 1 97 ? 2.015 -3.938 -14.979 1.00 86.50 97 GLY A C 1
ATOM 728 O O . GLY A 1 97 ? 0.882 -4.095 -14.525 1.00 86.50 97 GLY A O 1
ATOM 729 N N . SER A 1 98 ? 2.984 -4.831 -14.762 1.00 87.94 98 SER A N 1
ATOM 730 C CA . SER A 1 98 ? 2.780 -6.041 -13.958 1.00 87.94 98 SER A CA 1
ATOM 731 C C . SER A 1 98 ? 2.616 -5.721 -12.470 1.00 87.94 98 SER A C 1
ATOM 733 O O . SER A 1 98 ? 3.355 -4.902 -11.917 1.00 87.94 98 SER A O 1
ATOM 735 N N . VAL A 1 99 ? 1.697 -6.416 -11.794 1.00 88.19 99 VAL A N 1
ATOM 736 C CA . VAL A 1 99 ? 1.554 -6.380 -10.329 1.00 88.19 99 VAL A CA 1
ATOM 737 C C . VAL A 1 99 ? 2.305 -7.560 -9.723 1.00 88.19 99 VAL A C 1
ATOM 739 O O . VAL A 1 99 ? 2.074 -8.708 -10.090 1.00 88.19 99 VAL A O 1
ATOM 742 N N . MET A 1 100 ? 3.198 -7.280 -8.776 1.00 88.25 100 MET A N 1
ATOM 743 C CA . MET A 1 100 ? 4.049 -8.275 -8.128 1.00 88.25 100 MET A CA 1
ATOM 744 C C . MET A 1 100 ? 3.796 -8.332 -6.624 1.00 88.25 100 MET A C 1
ATOM 746 O O . MET A 1 100 ? 3.769 -7.299 -5.955 1.00 88.25 100 MET A O 1
ATOM 750 N N . VAL A 1 101 ? 3.684 -9.544 -6.083 1.00 89.88 101 VAL A N 1
ATOM 751 C CA . VAL A 1 101 ? 3.619 -9.804 -4.639 1.00 89.88 101 VAL A CA 1
ATOM 752 C C . VAL A 1 101 ? 4.969 -10.388 -4.207 1.00 89.88 101 VAL A C 1
ATOM 754 O O . VAL A 1 101 ? 5.328 -11.476 -4.666 1.00 89.88 101 VAL A O 1
ATOM 757 N N . PRO A 1 102 ? 5.765 -9.684 -3.382 1.00 87.12 102 PRO A N 1
ATOM 758 C CA . PRO A 1 102 ? 7.067 -10.177 -2.969 1.00 87.12 102 PRO A CA 1
ATOM 759 C C . PRO A 1 102 ? 6.910 -11.325 -1.968 1.00 87.12 102 PRO A C 1
ATOM 761 O O . PRO A 1 102 ? 6.189 -11.206 -0.981 1.00 87.12 102 PRO A O 1
ATOM 764 N N . LYS A 1 103 ? 7.639 -12.421 -2.203 1.00 87.62 103 LYS A N 1
ATOM 765 C CA . LYS A 1 103 ? 7.781 -13.527 -1.238 1.00 87.62 103 LYS A CA 1
ATOM 766 C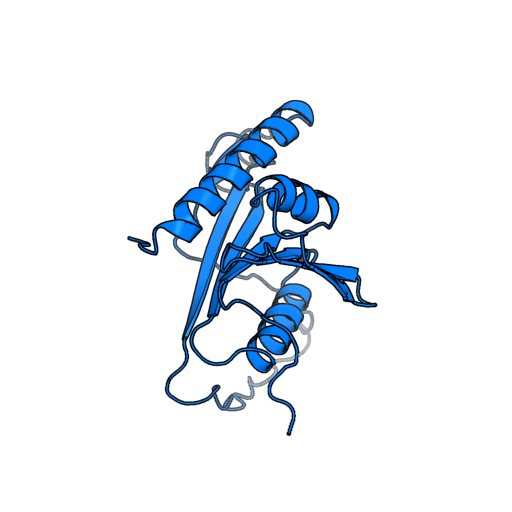 C . LYS A 1 103 ? 8.792 -13.211 -0.132 1.00 87.62 103 LYS A C 1
ATOM 768 O O . LYS A 1 103 ? 8.724 -13.778 0.950 1.00 87.62 103 LYS A O 1
ATOM 773 N N . SER A 1 104 ? 9.743 -12.325 -0.417 1.00 87.25 104 SER A N 1
ATOM 774 C CA . SER A 1 104 ? 10.769 -11.861 0.512 1.00 87.25 104 SER A CA 1
ATOM 775 C C . SER A 1 104 ? 11.217 -10.447 0.139 1.00 87.25 104 SER A C 1
ATOM 777 O O . SER A 1 104 ? 10.964 -9.969 -0.970 1.00 87.25 104 SER A O 1
ATOM 779 N N . SER A 1 105 ? 11.875 -9.764 1.074 1.00 84.12 105 SER A N 1
ATOM 780 C CA . SER A 1 105 ? 12.416 -8.419 0.874 1.00 84.12 105 SER A CA 1
ATOM 781 C C . SER A 1 105 ? 13.844 -8.333 1.394 1.00 84.12 105 SER A C 1
ATOM 783 O O . SER A 1 105 ? 14.135 -8.853 2.469 1.00 84.12 105 SER A O 1
ATOM 785 N N . ALA A 1 106 ? 14.703 -7.623 0.668 1.00 86.44 106 ALA A N 1
ATOM 786 C CA . ALA A 1 106 ? 16.043 -7.259 1.109 1.00 86.44 106 ALA A CA 1
ATOM 787 C C . ALA A 1 106 ? 16.176 -5.732 1.127 1.00 86.44 106 ALA A C 1
ATOM 789 O O . ALA A 1 106 ? 15.621 -5.047 0.264 1.00 86.44 106 ALA A O 1
ATOM 790 N N . ALA A 1 107 ? 16.912 -5.210 2.104 1.00 83.50 107 ALA A N 1
ATOM 791 C CA . ALA A 1 107 ? 17.267 -3.801 2.190 1.00 83.50 107 ALA A CA 1
ATOM 792 C C . ALA A 1 107 ? 18.778 -3.661 2.000 1.00 83.50 107 ALA A C 1
ATOM 794 O O . ALA A 1 107 ? 19.560 -4.401 2.596 1.00 83.50 107 ALA A O 1
ATOM 795 N N . THR A 1 108 ? 19.185 -2.718 1.157 1.00 81.06 108 THR A N 1
ATOM 796 C CA . THR A 1 108 ? 20.588 -2.335 1.006 1.00 81.06 108 THR A CA 1
ATOM 797 C C . THR A 1 108 ? 20.714 -0.891 1.443 1.00 81.06 108 THR A C 1
ATOM 799 O O . THR A 1 108 ? 20.164 0.007 0.806 1.00 81.06 108 THR A O 1
ATOM 802 N N . GLU A 1 109 ? 21.437 -0.677 2.531 1.00 76.69 109 GLU A N 1
ATOM 803 C CA . GLU A 1 109 ? 21.715 0.646 3.069 1.00 76.69 109 GLU A CA 1
ATOM 804 C C . GLU A 1 109 ? 23.179 0.978 2.794 1.00 76.69 109 GLU A C 1
ATOM 806 O O . GLU A 1 109 ? 24.064 0.129 2.925 1.00 76.69 109 GLU A O 1
ATOM 811 N N . ARG A 1 110 ? 23.452 2.215 2.368 1.00 73.19 110 ARG A N 1
ATOM 812 C CA . ARG A 1 110 ? 24.834 2.686 2.310 1.00 73.19 110 ARG A CA 1
ATOM 813 C C . ARG A 1 110 ? 25.286 2.948 3.737 1.00 73.19 110 ARG A C 1
ATOM 815 O O . ARG A 1 110 ? 24.809 3.895 4.355 1.00 73.19 110 ARG A O 1
ATOM 822 N N . ASN A 1 111 ? 26.219 2.137 4.223 1.00 68.00 111 ASN A N 1
ATOM 823 C CA . ASN A 1 111 ? 26.951 2.459 5.435 1.00 68.00 111 ASN A CA 1
ATOM 824 C C . ASN A 1 111 ? 27.851 3.670 5.140 1.00 68.00 111 ASN A C 1
ATOM 826 O O . ASN A 1 111 ? 28.835 3.545 4.411 1.00 68.00 111 ASN A O 1
ATOM 830 N N . LEU A 1 112 ? 27.468 4.850 5.634 1.00 58.88 112 LEU A N 1
ATOM 831 C CA . LEU A 1 112 ? 28.246 6.076 5.441 1.00 58.88 112 LEU A CA 1
ATOM 832 C C . LEU A 1 112 ? 29.561 6.060 6.252 1.00 58.88 112 LEU A C 1
ATOM 834 O O . LEU A 1 112 ? 30.451 6.849 5.950 1.00 58.88 112 LEU A O 1
ATOM 838 N N . ASP A 1 113 ? 29.714 5.130 7.205 1.00 54.91 113 ASP A N 1
ATOM 839 C CA . ASP A 1 113 ? 30.874 4.996 8.099 1.00 54.91 113 ASP A CA 1
ATOM 840 C C . ASP A 1 113 ? 31.998 4.113 7.524 1.00 54.91 113 ASP A C 1
ATOM 842 O O . ASP A 1 113 ? 32.613 3.312 8.228 1.00 54.91 113 ASP A O 1
ATOM 846 N N . LEU A 1 114 ? 32.348 4.257 6.243 1.00 51.41 114 LEU A N 1
ATOM 847 C CA . LEU A 1 114 ? 33.532 3.580 5.680 1.00 51.41 114 LEU A CA 1
ATOM 848 C C . LEU A 1 114 ? 34.875 4.228 6.096 1.00 51.41 114 LEU A C 1
ATOM 850 O O . LEU A 1 114 ? 35.852 4.169 5.353 1.00 51.41 114 LEU A O 1
ATOM 854 N N . THR A 1 115 ? 34.960 4.784 7.311 1.00 50.09 115 THR A N 1
ATOM 855 C CA . THR A 1 115 ? 36.219 5.177 7.973 1.00 50.09 115 THR A CA 1
ATOM 856 C C . THR A 1 115 ? 36.223 4.820 9.467 1.00 50.09 115 THR A C 1
ATOM 858 O O . THR A 1 115 ? 36.297 5.697 10.320 1.00 50.09 115 THR A O 1
ATOM 861 N N . SER A 1 116 ? 36.098 3.535 9.808 1.00 48.84 116 SER A N 1
ATOM 862 C CA . SER A 1 116 ? 36.762 2.837 10.938 1.00 48.84 116 SER A CA 1
ATOM 863 C C . SER A 1 116 ? 36.051 1.501 11.210 1.00 48.84 116 SER A C 1
ATOM 865 O O . SER A 1 116 ? 34.851 1.392 10.959 1.00 48.84 116 SER A O 1
ATOM 867 N N . PRO A 1 117 ? 36.748 0.453 11.690 1.00 48.72 117 PRO A N 1
ATOM 868 C CA . PRO A 1 117 ? 36.096 -0.798 12.054 1.00 48.72 117 PRO A CA 1
ATOM 869 C C . PRO A 1 117 ? 35.297 -0.573 13.343 1.00 48.72 117 PRO A C 1
ATOM 871 O O . PRO A 1 117 ? 35.836 -0.672 14.443 1.00 48.72 117 PRO A O 1
ATOM 874 N N . SER A 1 118 ? 34.018 -0.221 13.223 1.00 50.47 118 SER A N 1
ATOM 875 C CA . SER A 1 118 ? 33.131 -0.130 14.377 1.00 50.47 118 SER A CA 1
ATOM 876 C C . SER A 1 118 ? 32.676 -1.533 14.780 1.00 50.47 118 SER A C 1
ATOM 878 O O . SER A 1 118 ? 32.058 -2.279 14.021 1.00 50.47 118 SER A O 1
ATOM 880 N N . THR A 1 119 ? 33.035 -1.923 16.001 1.00 46.91 119 THR A N 1
ATOM 881 C CA . THR A 1 119 ? 32.550 -3.138 16.655 1.00 46.91 119 THR A CA 1
ATOM 882 C C . THR A 1 119 ? 31.029 -3.055 16.764 1.00 46.91 119 THR A C 1
ATOM 884 O O . THR A 1 119 ? 30.501 -2.162 17.428 1.00 46.91 119 THR A O 1
ATOM 887 N N . ALA A 1 120 ? 30.317 -3.974 16.110 1.00 49.97 120 ALA A N 1
ATOM 888 C CA . ALA A 1 120 ? 28.864 -4.049 16.173 1.00 49.97 120 ALA A CA 1
ATOM 889 C C . ALA A 1 120 ? 28.407 -4.281 17.625 1.00 49.97 120 ALA A C 1
ATOM 891 O O . ALA A 1 120 ? 28.534 -5.380 18.164 1.00 49.97 120 ALA A O 1
ATOM 892 N N . SER A 1 121 ? 27.882 -3.238 18.269 1.00 43.53 121 SER A N 1
ATOM 893 C CA . SER A 1 121 ? 27.233 -3.353 19.574 1.00 43.53 121 SER A CA 1
ATOM 894 C C . SER A 1 121 ? 25.812 -3.873 19.374 1.00 43.53 121 SER A C 1
ATOM 896 O O . SER A 1 121 ? 24.916 -3.149 18.934 1.00 43.53 121 SER A O 1
ATOM 898 N N . ALA A 1 122 ? 25.608 -5.157 19.664 1.00 46.12 122 ALA A N 1
ATOM 899 C CA . ALA A 1 122 ? 24.291 -5.771 19.717 1.00 46.12 122 ALA A CA 1
ATOM 900 C C . ALA A 1 122 ? 23.573 -5.321 20.998 1.00 46.12 122 ALA A C 1
ATOM 902 O O . ALA A 1 122 ? 23.691 -5.953 22.045 1.00 46.12 122 ALA A O 1
ATOM 903 N N . ILE A 1 123 ? 22.822 -4.221 20.927 1.00 38.84 123 ILE A N 1
ATOM 904 C CA . ILE A 1 123 ? 21.861 -3.882 21.981 1.00 38.84 123 ILE A CA 1
ATOM 905 C C . ILE A 1 123 ? 20.671 -4.844 21.841 1.00 38.84 123 ILE A C 1
ATOM 907 O O . ILE A 1 123 ? 20.035 -4.855 20.780 1.00 38.84 123 ILE A O 1
ATOM 911 N N . PRO A 1 124 ? 20.326 -5.639 22.871 1.00 40.53 124 PRO A N 1
ATOM 912 C CA . PRO A 1 124 ? 19.139 -6.481 22.831 1.00 40.53 124 PRO A CA 1
ATOM 913 C C . PRO A 1 124 ? 17.899 -5.586 22.741 1.00 40.53 124 PRO A C 1
ATOM 915 O O . PRO A 1 124 ? 17.591 -4.833 23.665 1.00 40.53 124 PRO A O 1
ATOM 918 N N . ARG A 1 125 ? 17.180 -5.642 21.615 1.00 41.00 125 ARG A N 1
ATOM 919 C CA . ARG A 1 125 ? 15.863 -5.010 21.498 1.00 41.00 125 ARG A CA 1
ATOM 920 C C . ARG A 1 125 ? 14.851 -5.880 22.238 1.00 41.00 125 ARG A C 1
ATOM 922 O O . ARG A 1 125 ? 14.551 -6.985 21.796 1.00 41.00 125 ARG A O 1
ATOM 929 N N . VAL A 1 126 ? 14.329 -5.376 23.352 1.00 42.62 126 VAL A N 1
ATOM 930 C CA . VAL A 1 126 ? 13.149 -5.947 24.014 1.00 42.62 126 VAL A CA 1
ATOM 931 C C . VAL A 1 126 ? 11.963 -5.818 23.049 1.00 42.62 126 VAL A C 1
ATOM 933 O O . VAL A 1 126 ? 11.662 -4.721 22.576 1.00 42.62 126 VAL A O 1
ATOM 936 N N . LEU A 1 127 ? 11.359 -6.953 22.694 1.00 46.28 127 LEU A N 1
ATOM 937 C CA . LEU A 1 127 ? 10.233 -7.055 21.763 1.00 46.28 127 LEU A CA 1
ATOM 938 C C . LEU A 1 127 ? 8.912 -6.675 22.453 1.00 46.28 127 LEU A C 1
ATOM 940 O O . LEU A 1 127 ? 8.775 -6.809 23.668 1.00 46.28 127 LEU A O 1
ATOM 944 N N . ALA A 1 128 ? 7.951 -6.198 21.659 1.00 43.84 128 ALA A N 1
ATOM 945 C CA . ALA A 1 128 ? 6.580 -5.919 22.086 1.00 43.84 128 ALA A CA 1
ATOM 946 C C . ALA A 1 128 ? 5.914 -7.158 22.728 1.00 43.84 128 ALA A C 1
ATOM 948 O O . ALA A 1 128 ? 6.306 -8.287 22.442 1.00 43.84 128 ALA A O 1
ATOM 949 N N . GLY A 1 129 ? 4.925 -6.926 23.602 1.00 49.66 129 GLY A N 1
ATOM 950 C CA . GLY A 1 129 ? 4.303 -7.927 24.481 1.00 49.66 129 GLY A CA 1
ATOM 951 C C . GLY A 1 129 ? 3.874 -9.247 23.819 1.00 49.66 129 GLY A C 1
ATOM 952 O O . GLY A 1 129 ? 3.546 -9.309 22.636 1.00 49.66 129 GLY A O 1
ATOM 953 N N . HIS A 1 130 ? 3.856 -10.295 24.642 1.00 52.97 130 HIS A N 1
ATOM 954 C CA . HIS A 1 130 ? 4.038 -11.704 24.279 1.00 52.97 130 HIS A CA 1
ATOM 955 C C . HIS A 1 130 ? 2.970 -12.390 23.397 1.00 52.97 130 HIS A C 1
ATOM 957 O O . HIS A 1 130 ? 3.177 -13.552 23.082 1.00 52.97 130 HIS A O 1
ATOM 963 N N . ASP A 1 131 ? 1.911 -11.718 22.929 1.00 64.94 131 ASP A N 1
ATOM 964 C CA . ASP A 1 131 ? 0.813 -12.371 22.178 1.00 64.94 131 ASP A CA 1
ATOM 965 C C . ASP A 1 131 ? 0.259 -11.553 20.990 1.00 64.94 131 ASP A C 1
ATOM 967 O O . ASP A 1 131 ? -0.876 -11.760 20.564 1.00 64.94 131 ASP A O 1
ATOM 971 N N . THR A 1 132 ? 1.019 -10.603 20.428 1.00 67.50 132 THR A N 1
ATOM 972 C CA . THR A 1 132 ? 0.546 -9.830 19.255 1.00 67.50 132 THR A CA 1
ATOM 973 C C . THR A 1 132 ? 1.470 -9.958 18.052 1.00 67.50 132 THR A C 1
ATOM 975 O O . THR A 1 132 ? 2.691 -9.855 18.180 1.00 67.50 132 THR A O 1
ATOM 978 N N . VAL A 1 133 ? 0.889 -10.150 16.864 1.00 82.94 133 VAL A N 1
ATOM 979 C CA . VAL A 1 133 ? 1.637 -10.323 15.612 1.00 82.94 133 VAL A CA 1
ATOM 980 C C . VAL A 1 133 ? 1.393 -9.144 14.673 1.00 82.94 133 VAL A C 1
ATOM 982 O O . VAL A 1 133 ? 0.259 -8.723 14.441 1.00 82.94 133 VAL A O 1
ATOM 985 N N . ILE A 1 134 ? 2.474 -8.621 14.086 1.00 85.00 134 ILE A N 1
ATOM 986 C CA . ILE A 1 134 ? 2.398 -7.726 12.927 1.00 85.00 134 ILE A CA 1
ATOM 987 C C . ILE A 1 134 ? 2.581 -8.579 11.674 1.00 85.00 134 ILE A C 1
ATOM 989 O O . ILE A 1 134 ? 3.654 -9.133 11.436 1.00 85.00 134 ILE A O 1
ATOM 993 N N . ARG A 1 135 ? 1.531 -8.681 10.864 1.00 88.12 135 ARG A N 1
ATOM 994 C CA . ARG A 1 135 ? 1.552 -9.336 9.557 1.00 88.12 135 ARG A CA 1
ATOM 995 C C . ARG A 1 135 ? 1.742 -8.269 8.492 1.00 88.12 135 ARG A C 1
ATOM 997 O O . ARG A 1 135 ? 0.981 -7.306 8.436 1.00 88.12 135 ARG A O 1
ATOM 1004 N N . ALA A 1 136 ? 2.752 -8.435 7.647 1.00 87.19 136 ALA A N 1
ATOM 1005 C CA . ALA A 1 136 ? 3.049 -7.501 6.572 1.00 87.19 136 ALA A CA 1
ATOM 1006 C C . ALA A 1 136 ? 3.039 -8.219 5.220 1.00 87.19 136 ALA A C 1
ATOM 1008 O O . ALA A 1 136 ? 3.641 -9.277 5.063 1.00 87.19 136 ALA A O 1
ATOM 1009 N N . ALA A 1 137 ? 2.378 -7.612 4.243 1.00 89.31 137 ALA A N 1
ATOM 1010 C CA . ALA A 1 137 ? 2.375 -8.018 2.847 1.00 89.31 137 ALA A CA 1
ATOM 1011 C C . ALA A 1 137 ? 2.567 -6.787 1.955 1.00 89.31 137 ALA A C 1
ATOM 1013 O O . ALA A 1 137 ? 2.437 -5.641 2.395 1.00 89.31 137 ALA A O 1
ATOM 1014 N N . ALA A 1 138 ? 2.866 -7.004 0.679 1.00 87.94 138 ALA A N 1
ATOM 1015 C CA . ALA A 1 138 ? 2.967 -5.924 -0.291 1.00 87.94 138 ALA A CA 1
ATOM 1016 C C . ALA A 1 138 ? 2.457 -6.364 -1.663 1.00 87.94 138 ALA A C 1
ATOM 1018 O O . ALA A 1 138 ? 2.514 -7.536 -2.016 1.00 87.94 138 ALA A O 1
ATOM 1019 N N . ALA A 1 139 ? 1.992 -5.402 -2.448 1.00 88.31 139 ALA A N 1
ATOM 1020 C CA . ALA A 1 139 ? 1.783 -5.547 -3.876 1.00 88.31 139 ALA A CA 1
ATOM 1021 C C . ALA A 1 139 ? 2.399 -4.326 -4.559 1.00 88.31 139 ALA A C 1
ATOM 1023 O O . ALA A 1 139 ? 2.112 -3.178 -4.200 1.00 88.31 139 ALA A O 1
ATOM 1024 N N . HIS A 1 140 ? 3.293 -4.564 -5.511 1.00 88.38 140 HIS A N 1
ATOM 1025 C CA . HIS A 1 140 ? 4.029 -3.520 -6.202 1.00 88.38 140 HIS A CA 1
ATOM 1026 C C . HIS A 1 140 ? 3.730 -3.552 -7.691 1.00 88.38 140 HIS A C 1
ATOM 1028 O O . HIS A 1 140 ? 3.900 -4.578 -8.342 1.00 88.38 140 HIS A O 1
ATOM 1034 N N . LEU A 1 141 ? 3.315 -2.409 -8.227 1.00 87.94 141 LEU A N 1
ATOM 1035 C CA . LEU A 1 141 ? 3.156 -2.235 -9.661 1.00 87.94 141 LEU A CA 1
ATOM 1036 C C . LEU A 1 141 ? 4.497 -1.812 -10.285 1.00 87.94 141 LEU A C 1
ATOM 1038 O O . LEU A 1 141 ? 5.130 -0.855 -9.826 1.00 87.94 141 LEU A O 1
ATOM 1042 N N . VAL A 1 142 ? 4.932 -2.541 -11.313 1.00 88.62 142 VAL A N 1
ATOM 1043 C CA . VAL A 1 142 ? 6.198 -2.305 -12.017 1.00 88.62 142 VAL A CA 1
ATOM 1044 C C . VAL A 1 142 ? 6.060 -1.085 -12.925 1.00 88.62 142 VAL A C 1
ATOM 1046 O O . VAL A 1 142 ? 5.308 -1.101 -13.897 1.00 88.62 142 VAL A O 1
ATOM 1049 N N . PHE A 1 143 ? 6.783 -0.014 -12.601 1.00 86.94 143 PHE A N 1
ATOM 1050 C CA . PHE A 1 143 ? 6.761 1.253 -13.347 1.00 86.94 143 PHE A CA 1
ATOM 1051 C C . PHE A 1 143 ? 7.890 1.387 -14.358 1.00 86.94 143 PHE A C 1
ATOM 1053 O O . PHE A 1 143 ? 7.760 2.128 -15.328 1.00 86.94 143 PHE A O 1
ATOM 1060 N N . ALA A 1 144 ? 8.992 0.692 -14.106 1.00 83.12 144 ALA A N 1
ATOM 1061 C CA . ALA A 1 144 ? 10.151 0.684 -14.973 1.00 83.12 144 ALA A CA 1
ATOM 1062 C C . ALA A 1 144 ? 10.750 -0.719 -14.984 1.00 83.12 144 ALA A C 1
ATOM 1064 O O . ALA A 1 144 ? 10.952 -1.320 -13.922 1.00 83.12 144 ALA A O 1
ATOM 1065 N N . SER A 1 145 ? 11.049 -1.229 -16.171 1.00 83.12 145 SER A N 1
ATOM 1066 C CA . SER A 1 145 ? 11.807 -2.466 -16.333 1.00 83.12 145 SER A CA 1
ATOM 1067 C C . SER A 1 145 ? 13.259 -2.112 -16.613 1.00 83.12 145 SER A C 1
ATOM 1069 O O . SER A 1 145 ? 13.548 -1.373 -17.550 1.00 83.12 145 SER A O 1
ATOM 1071 N N . ARG A 1 146 ? 14.201 -2.620 -15.809 1.00 79.75 146 ARG A N 1
ATOM 1072 C CA . ARG A 1 146 ? 15.627 -2.396 -16.095 1.00 79.75 146 ARG A CA 1
ATOM 1073 C C . ARG A 1 146 ? 16.128 -3.206 -17.288 1.00 79.75 146 ARG A C 1
ATOM 1075 O O . ARG A 1 146 ? 17.096 -2.783 -17.909 1.00 79.75 146 ARG A O 1
ATOM 1082 N N . THR A 1 147 ? 15.481 -4.329 -17.596 1.00 81.12 147 THR A N 1
ATOM 1083 C CA . THR A 1 147 ? 15.863 -5.204 -18.711 1.00 81.12 147 THR A CA 1
ATOM 1084 C C . THR A 1 147 ? 15.433 -4.605 -20.044 1.00 81.12 147 THR A C 1
ATOM 1086 O O . THR A 1 147 ? 16.258 -4.478 -20.942 1.00 81.12 147 THR A O 1
ATOM 1089 N N . SER A 1 148 ? 14.168 -4.188 -20.157 1.00 81.12 148 SER A N 1
ATOM 1090 C CA . SER A 1 148 ? 13.638 -3.624 -21.405 1.00 81.12 148 SER A CA 1
ATOM 1091 C C . SER A 1 148 ? 13.814 -2.109 -21.521 1.00 81.12 148 SER A C 1
ATOM 1093 O O . SER A 1 148 ? 13.666 -1.566 -22.606 1.00 81.12 148 SER A O 1
ATOM 1095 N N . GLN A 1 149 ? 14.159 -1.423 -20.424 1.00 80.50 149 GLN A N 1
ATOM 1096 C CA . GLN A 1 149 ? 14.223 0.045 -20.322 1.00 80.50 149 GLN A CA 1
ATOM 1097 C C . GLN A 1 149 ? 12.888 0.757 -20.584 1.00 80.50 149 GLN A C 1
ATOM 1099 O O . GLN A 1 149 ? 12.853 1.981 -20.714 1.00 80.50 149 GLN A O 1
ATOM 1104 N N . ASP A 1 150 ? 11.786 0.009 -20.593 1.00 82.81 150 ASP A N 1
ATOM 1105 C CA . ASP A 1 150 ? 10.456 0.571 -20.759 1.00 82.81 150 ASP A CA 1
ATOM 1106 C C . ASP A 1 150 ? 9.978 1.260 -19.483 1.00 82.81 150 ASP A C 1
ATOM 1108 O O . ASP A 1 150 ? 10.329 0.886 -18.354 1.00 82.81 150 ASP A O 1
ATOM 1112 N N . PHE A 1 151 ? 9.089 2.227 -19.687 1.00 85.88 151 PHE A N 1
ATOM 1113 C CA . PHE A 1 151 ? 8.369 2.928 -18.638 1.00 85.88 151 PHE A CA 1
ATOM 1114 C C . PHE A 1 151 ? 6.873 2.831 -18.888 1.00 85.88 151 PHE A C 1
ATOM 1116 O O . PHE A 1 151 ? 6.410 2.940 -20.021 1.00 85.88 151 PHE A O 1
ATOM 1123 N N . ILE A 1 152 ? 6.115 2.676 -17.808 1.00 82.69 152 ILE A N 1
ATOM 1124 C CA . ILE A 1 152 ? 4.659 2.711 -17.877 1.00 82.69 152 ILE A CA 1
ATOM 1125 C C . ILE A 1 152 ? 4.156 4.124 -18.208 1.00 82.69 152 ILE A C 1
ATOM 1127 O O . ILE A 1 152 ? 4.660 5.122 -17.683 1.00 82.69 152 ILE A O 1
ATOM 1131 N N . THR A 1 153 ? 3.129 4.225 -19.046 1.00 84.38 153 THR A N 1
ATOM 1132 C CA . THR A 1 153 ? 2.525 5.514 -19.403 1.00 84.38 153 THR A CA 1
ATOM 1133 C C . THR A 1 153 ? 1.582 6.033 -18.304 1.00 84.38 153 THR A C 1
ATOM 1135 O O . THR A 1 153 ? 0.998 5.250 -17.547 1.00 84.38 153 THR A O 1
ATOM 1138 N N . PRO A 1 154 ? 1.356 7.359 -18.192 1.00 81.44 154 PRO A N 1
ATOM 1139 C CA . PRO A 1 154 ? 0.435 7.911 -17.193 1.00 81.44 154 PRO A CA 1
ATOM 1140 C C . PRO A 1 154 ? -1.004 7.373 -17.280 1.00 81.44 154 PRO A C 1
ATOM 1142 O O . PRO A 1 154 ? -1.664 7.224 -16.249 1.00 81.44 154 PRO A O 1
ATOM 1145 N N . SER A 1 155 ? -1.491 7.069 -18.487 1.00 82.19 155 SER A N 1
ATOM 1146 C CA . SER A 1 155 ? -2.817 6.486 -18.723 1.00 82.19 155 SER A CA 1
ATOM 1147 C C . SER A 1 155 ? -2.908 5.054 -18.195 1.00 82.19 155 SER A C 1
ATOM 1149 O O . SER A 1 155 ? -3.846 4.731 -17.467 1.00 82.19 155 SER A O 1
ATOM 1151 N N . GLU A 1 156 ? -1.911 4.216 -18.478 1.00 80.56 156 GLU A N 1
ATOM 1152 C CA . GLU A 1 156 ? -1.822 2.850 -17.941 1.00 80.56 156 GLU A CA 1
ATOM 1153 C C . GLU A 1 156 ? -1.744 2.861 -16.413 1.00 80.56 156 GLU A C 1
ATOM 1155 O O . GLU A 1 156 ? -2.426 2.089 -15.738 1.00 80.56 156 GLU A O 1
ATOM 1160 N N . VAL A 1 157 ? -0.983 3.800 -15.844 1.00 79.81 157 VAL A N 1
ATOM 1161 C CA . VAL A 1 157 ? -0.899 3.991 -14.393 1.00 79.81 157 VAL A CA 1
ATOM 1162 C C . VAL A 1 157 ? -2.267 4.273 -13.776 1.00 79.81 157 VAL A C 1
ATOM 1164 O O . VAL A 1 157 ? -2.554 3.756 -12.696 1.00 79.81 157 VAL A O 1
ATOM 1167 N N . ALA A 1 158 ? -3.100 5.103 -14.406 1.00 77.88 158 ALA A N 1
ATOM 1168 C CA . ALA A 1 158 ? -4.430 5.417 -13.888 1.00 77.88 158 ALA A CA 1
ATOM 1169 C C . ALA A 1 158 ? -5.321 4.165 -13.840 1.00 77.88 158 ALA A C 1
ATOM 1171 O O . ALA A 1 158 ? -5.923 3.882 -12.803 1.00 77.88 158 ALA A O 1
ATOM 1172 N N . VAL A 1 159 ? -5.325 3.376 -14.918 1.00 78.69 159 VAL A N 1
ATOM 1173 C CA . VAL A 1 159 ? -6.102 2.130 -15.021 1.00 78.69 159 VAL A CA 1
ATOM 1174 C C . VAL A 1 159 ? -5.631 1.089 -14.005 1.00 78.69 159 VAL A C 1
ATOM 1176 O O . VAL A 1 159 ? -6.440 0.473 -13.311 1.00 78.69 159 VAL A O 1
ATOM 1179 N N . LEU A 1 160 ? -4.319 0.905 -13.871 1.00 74.44 160 LEU A N 1
ATOM 1180 C CA . LEU A 1 160 ? -3.761 -0.128 -13.000 1.00 74.44 160 LEU A CA 1
ATOM 1181 C C . LEU A 1 160 ? -3.858 0.240 -11.519 1.00 74.44 160 LEU A C 1
ATOM 1183 O O . LEU A 1 160 ? -4.049 -0.645 -10.685 1.00 74.44 160 LEU A O 1
ATOM 1187 N N . LYS A 1 161 ? -3.787 1.532 -11.174 1.00 72.69 161 LYS A N 1
ATOM 1188 C CA . LYS A 1 161 ? -4.064 2.016 -9.810 1.00 72.69 161 LYS A CA 1
ATOM 1189 C C . LYS A 1 161 ? -5.481 1.662 -9.372 1.00 72.69 161 LYS A C 1
ATOM 1191 O O . LYS A 1 161 ? -5.661 1.160 -8.266 1.00 72.69 161 LYS A O 1
ATOM 1196 N N . GLU A 1 162 ? -6.447 1.909 -10.247 1.00 77.12 162 GLU A N 1
ATOM 1197 C CA . GLU A 1 162 ? -7.860 1.624 -10.017 1.00 77.12 162 GLU A CA 1
ATOM 1198 C C . GLU A 1 162 ? -8.100 0.120 -9.806 1.00 77.12 162 GLU A C 1
ATOM 1200 O O . GLU A 1 162 ? -8.718 -0.291 -8.824 1.00 77.12 162 GLU A O 1
ATOM 1205 N N . TRP A 1 163 ? -7.540 -0.717 -10.683 1.00 74.69 163 TRP A N 1
ATOM 1206 C CA . TRP A 1 163 ? -7.634 -2.174 -10.564 1.00 74.69 163 TRP A CA 1
ATOM 1207 C C . TRP A 1 163 ? -6.960 -2.716 -9.301 1.00 74.69 163 TRP A C 1
ATOM 1209 O O . TRP A 1 163 ? -7.557 -3.505 -8.571 1.00 74.69 163 TRP A O 1
ATOM 1219 N N . THR A 1 164 ? -5.736 -2.268 -9.009 1.00 69.38 164 THR A N 1
ATOM 1220 C CA . THR A 1 164 ? -4.979 -2.723 -7.831 1.00 69.38 164 THR A CA 1
ATOM 1221 C C . THR A 1 164 ? -5.719 -2.375 -6.542 1.00 69.38 164 THR A C 1
ATOM 1223 O O . THR A 1 164 ? -5.794 -3.203 -5.638 1.00 69.38 164 THR A O 1
ATOM 1226 N N . ALA A 1 165 ? -6.314 -1.178 -6.464 1.00 69.25 165 ALA A N 1
ATOM 1227 C CA . ALA A 1 165 ? -7.124 -0.783 -5.319 1.00 69.25 165 ALA A CA 1
ATOM 1228 C C . ALA A 1 165 ? -8.296 -1.752 -5.095 1.00 69.25 165 ALA A C 1
ATOM 1230 O O . ALA A 1 165 ? -8.435 -2.288 -3.999 1.00 69.25 165 ALA A O 1
ATOM 1231 N N . LYS A 1 166 ? -9.083 -2.047 -6.138 1.00 73.38 166 LYS A N 1
ATOM 1232 C CA . LYS A 1 166 ? -10.223 -2.978 -6.051 1.00 73.38 166 LYS A CA 1
ATOM 1233 C C . LYS A 1 166 ? -9.802 -4.377 -5.617 1.00 73.38 166 LYS A C 1
ATOM 1235 O O . LYS A 1 166 ? -10.402 -4.949 -4.711 1.00 73.38 166 LYS A O 1
ATOM 1240 N N . VAL A 1 167 ? -8.746 -4.909 -6.230 1.00 66.56 167 VAL A N 1
ATOM 1241 C CA . VAL A 1 167 ? -8.247 -6.257 -5.937 1.00 66.56 167 VAL A CA 1
ATOM 1242 C C . VAL A 1 167 ? -7.800 -6.358 -4.480 1.00 66.56 167 VAL A C 1
ATOM 1244 O O . VAL A 1 167 ? -8.255 -7.242 -3.757 1.00 66.56 167 VAL A O 1
ATOM 1247 N N . CYS A 1 168 ? -6.983 -5.424 -3.998 1.00 65.38 168 CYS A N 1
ATOM 1248 C CA . CYS A 1 168 ? -6.489 -5.468 -2.622 1.00 65.38 168 CYS A CA 1
ATOM 1249 C C . CYS A 1 168 ? -7.599 -5.304 -1.578 1.00 65.38 168 CYS A C 1
ATOM 1251 O O . CYS A 1 168 ? -7.515 -5.911 -0.511 1.00 65.38 168 CYS A O 1
ATOM 1253 N N . LEU A 1 169 ? -8.653 -4.547 -1.890 1.00 67.56 169 LEU A N 1
ATOM 1254 C CA . LEU A 1 169 ? -9.830 -4.451 -1.027 1.00 67.56 169 LEU A CA 1
ATOM 1255 C C . LEU A 1 169 ? -10.668 -5.728 -1.047 1.00 67.56 169 LEU A C 1
ATOM 1257 O O . LEU A 1 169 ? -11.112 -6.162 0.010 1.00 67.56 169 LEU A O 1
ATOM 1261 N N . SER A 1 170 ? -10.808 -6.386 -2.200 1.00 64.12 170 SER A N 1
ATOM 1262 C CA . SER A 1 170 ? -11.514 -7.671 -2.284 1.00 64.12 170 SER A CA 1
ATOM 1263 C C . SER A 1 170 ? -10.814 -8.790 -1.496 1.00 64.12 170 SER A C 1
ATOM 1265 O O . SER A 1 170 ? -11.485 -9.580 -0.838 1.00 64.12 170 SER A O 1
ATOM 1267 N N . PHE A 1 171 ? -9.474 -8.814 -1.479 1.00 54.62 171 PHE A N 1
ATOM 1268 C CA . PHE A 1 171 ? -8.687 -9.787 -0.709 1.00 54.62 171 PHE A CA 1
ATOM 1269 C C . PHE A 1 171 ? -8.612 -9.455 0.788 1.00 54.62 171 PHE A C 1
ATOM 1271 O O . PHE A 1 171 ? -8.594 -10.357 1.621 1.00 54.62 171 PHE A O 1
ATOM 1278 N N . GLY A 1 172 ? -8.609 -8.169 1.158 1.00 49.00 172 GLY A N 1
ATOM 1279 C CA . GLY A 1 172 ? -8.655 -7.745 2.562 1.00 49.00 172 GLY A CA 1
ATOM 1280 C C . GLY A 1 172 ? -9.942 -8.156 3.291 1.00 49.00 172 GLY A C 1
ATOM 1281 O O . GLY A 1 172 ? -9.940 -8.251 4.515 1.00 49.00 172 GLY A O 1
ATOM 1282 N N . LEU A 1 173 ? -11.019 -8.440 2.549 1.00 46.06 173 LEU A N 1
ATOM 1283 C CA . LEU A 1 173 ? -12.310 -8.883 3.082 1.00 46.06 173 LEU A CA 1
ATOM 1284 C C . LEU A 1 173 ? -12.418 -10.408 3.271 1.00 46.06 173 LEU A C 1
ATOM 1286 O O . LEU A 1 173 ? -13.278 -10.851 4.026 1.00 46.06 173 LEU A O 1
ATOM 1290 N N . SER A 1 174 ? -11.569 -11.221 2.626 1.00 41.91 174 SER A N 1
ATOM 1291 C CA . SER A 1 174 ? -11.688 -12.690 2.663 1.00 41.91 174 SER A CA 1
ATOM 1292 C C . SER A 1 174 ? -10.876 -13.372 3.771 1.00 41.91 174 SER A C 1
ATOM 1294 O O . SER A 1 174 ? -10.976 -14.589 3.929 1.00 41.91 174 SER A O 1
ATOM 1296 N N . GLY A 1 175 ? -10.062 -12.629 4.535 1.00 38.00 175 GLY A N 1
ATOM 1297 C CA . GLY A 1 175 ? -9.346 -13.125 5.726 1.00 38.00 175 GLY A CA 1
ATOM 1298 C C . GLY A 1 175 ? -8.376 -14.294 5.493 1.00 38.00 175 GLY A C 1
ATOM 1299 O O . GLY A 1 175 ? -7.840 -14.849 6.448 1.00 38.00 175 GLY A O 1
ATOM 1300 N N . THR A 1 176 ? -8.139 -14.677 4.242 1.00 33.34 176 THR A N 1
ATOM 1301 C CA . THR A 1 176 ? -7.389 -15.872 3.852 1.00 33.34 176 THR A CA 1
ATOM 1302 C C . THR A 1 176 ? -6.254 -15.452 2.928 1.00 33.34 176 THR A C 1
ATOM 1304 O O . THR A 1 176 ? -6.429 -15.267 1.727 1.00 33.34 176 THR A O 1
ATOM 1307 N N . PHE A 1 177 ? -5.077 -15.251 3.518 1.00 32.78 177 PHE A N 1
ATOM 1308 C CA . PHE A 1 177 ? -3.822 -15.315 2.773 1.00 32.78 177 PHE A CA 1
ATOM 1309 C C . PHE A 1 177 ? -3.430 -16.799 2.635 1.00 32.78 177 PHE A C 1
ATOM 1311 O O . PHE A 1 177 ? -3.577 -17.523 3.624 1.00 32.78 177 PHE A O 1
ATOM 1318 N N . PRO A 1 178 ? -2.987 -17.265 1.453 1.00 33.12 178 PRO A N 1
ATOM 1319 C CA . PRO A 1 178 ? -2.416 -18.602 1.294 1.00 33.12 178 PRO A CA 1
ATOM 1320 C C . PRO A 1 178 ? -1.065 -18.750 2.007 1.00 33.12 178 PRO A C 1
ATOM 1322 O O . PRO A 1 178 ? -0.359 -17.725 2.174 1.00 33.12 178 PRO A O 1
#

Secondary structure (DSSP, 8-state):
----S----SEEEEESSHHHHHHHHTTS-SSSPPEEEE-TTS-EEEE-SSSSEEEEE--SSHHHHHHHHHHHHHH--S-EEEEEEEEEEESSS--TT-EE--S--------S--SS---------PPSPTT--EEEEEEEEEEEETTT--B--HHHHHHHHHHHHHHHHHHHTS----

Radius of gyration: 18.37 Å; chains: 1; bounding box: 59×36×53 Å

InterPro domains:
  IPR000845 Nucleoside phosphorylase domain [PF01048] (13-120)
  IPR035994 Nucleoside phosphorylase superfamily [G3DSA:3.40.50.1580] (7-132)
  IPR035994 Nucleoside phosphorylase superfamily [SSF53167] (9-163)

pLDDT: mean 76.76, std 17.62, range [29.39, 95.19]